Protein AF-A0A562I3S8-F1 (afdb_monomer_lite)

Organism: Micromonospora olivasterospora (NCBI:txid1880)

Secondary structure (DSSP, 8-state):
-GGGGT--TT-EEEEEEETTEEEEEE-TT-SEE--TTSPPP--HHHHHHTT--TT--EEEEEETTTTEEEEEEHHHHHHHHHHHHHHHHT---

Foldseek 3Di:
DCVLLVFAWPQAWAWDQDPLKIKIAGDPPHPDTQHNVSDDDDDPVSCVSSVHDVPADWDWDDDNVVSIIITHHVVVVVVVVVVVVCVVVVHDD

pLDDT: mean 91.51, std 6.35, range [60.91, 97.25]

Radius of gyration: 15.18 Å; chains: 1; bounding box: 32×26×45 Å

Sequence (93 aa):
MLRALGWTPGLTLHVDVVNGAILITPAADGAHAVGTREELPLPAAARHLCGIATGEPVLLAALPRQNRIVVHPLNTITAVLADLHARILGEPS

Structure (mmCIF, N/CA/C/O backbone):
data_AF-A0A562I3S8-F1
#
_entry.id   AF-A0A562I3S8-F1
#
loop_
_atom_site.group_PDB
_atom_site.id
_atom_site.type_symbol
_atom_site.label_atom_id
_atom_site.label_alt_id
_atom_site.label_comp_id
_atom_site.label_asym_id
_atom_site.label_entity_id
_atom_site.label_seq_id
_atom_site.pdbx_PDB_ins_code
_atom_site.Cartn_x
_atom_site.Cartn_y
_atom_site.Cartn_z
_atom_site.occupancy
_atom_site.B_iso_or_equiv
_atom_site.auth_seq_id
_atom_site.auth_comp_id
_atom_site.auth_asym_id
_atom_si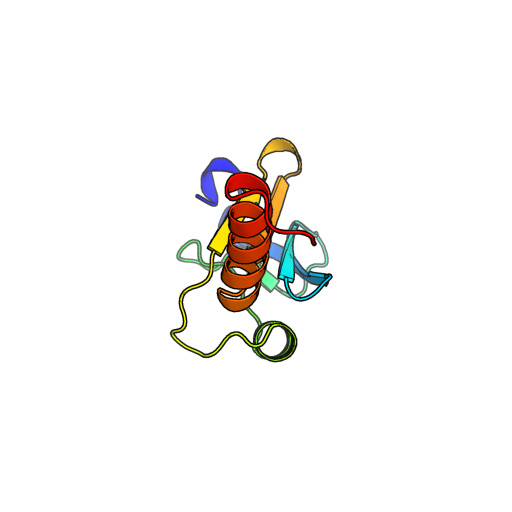te.auth_atom_id
_atom_site.pdbx_PDB_model_num
ATOM 1 N N . MET A 1 1 ? 1.744 13.308 4.529 1.00 69.31 1 MET A N 1
ATOM 2 C CA . MET A 1 1 ? 1.270 12.579 3.329 1.00 69.31 1 MET A CA 1
ATOM 3 C C . MET A 1 1 ? -0.075 11.905 3.564 1.00 69.31 1 MET A C 1
ATOM 5 O O . MET A 1 1 ? -0.993 12.200 2.816 1.00 69.31 1 MET A O 1
ATOM 9 N N . LEU A 1 2 ? -0.236 11.088 4.614 1.00 84.06 2 LEU A N 1
ATOM 10 C CA . LEU A 1 2 ? -1.530 10.465 4.950 1.00 84.06 2 LEU A CA 1
ATOM 11 C C . LEU A 1 2 ? -2.666 11.481 5.129 1.00 84.06 2 LEU A C 1
ATOM 13 O O . LEU A 1 2 ? -3.764 11.276 4.627 1.00 84.06 2 LEU A O 1
ATOM 17 N N . ARG A 1 3 ? -2.365 12.650 5.703 1.00 81.06 3 ARG A N 1
ATOM 18 C CA . ARG A 1 3 ? -3.312 13.775 5.789 1.00 81.06 3 ARG A CA 1
ATOM 19 C C . ARG A 1 3 ? -3.857 14.254 4.441 1.00 81.06 3 ARG A C 1
ATOM 21 O O . ARG A 1 3 ? -5.010 14.653 4.378 1.00 81.06 3 ARG A O 1
ATOM 28 N N . ALA A 1 4 ? -3.069 14.189 3.365 1.00 82.75 4 ALA A N 1
ATOM 29 C CA . ALA A 1 4 ? -3.536 14.563 2.025 1.00 82.75 4 ALA A CA 1
ATOM 30 C C . ALA A 1 4 ? -4.547 13.550 1.454 1.00 82.75 4 ALA A C 1
ATOM 32 O O . ALA A 1 4 ? -5.309 13.885 0.554 1.00 82.75 4 ALA A O 1
ATOM 33 N N . LEU A 1 5 ? -4.564 12.329 1.997 1.00 87.44 5 LEU A N 1
ATOM 34 C CA . LEU A 1 5 ? -5.580 11.305 1.749 1.00 87.44 5 LEU A CA 1
ATOM 35 C C . LEU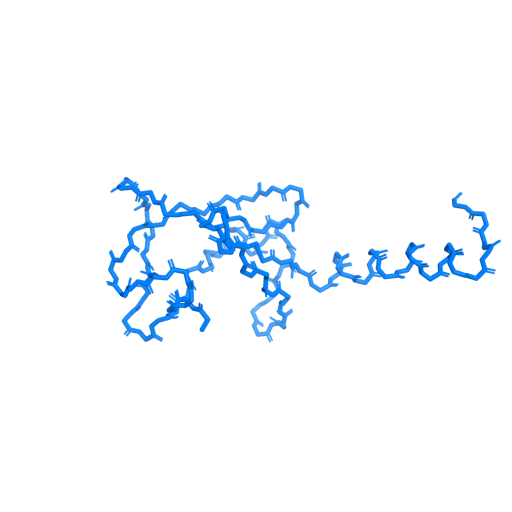 A 1 5 ? -6.735 11.370 2.765 1.00 87.44 5 LEU A C 1
ATOM 37 O O . LEU A 1 5 ? -7.670 10.582 2.677 1.00 87.44 5 LEU A O 1
ATOM 41 N N . GLY A 1 6 ? -6.667 12.261 3.760 1.00 90.31 6 GLY A N 1
ATOM 42 C CA . GLY A 1 6 ? -7.594 12.274 4.894 1.00 90.31 6 GLY A CA 1
ATOM 43 C C . GLY A 1 6 ? -7.452 11.065 5.827 1.00 90.31 6 GLY A C 1
ATOM 44 O O . GLY A 1 6 ? -8.349 10.809 6.622 1.00 90.31 6 GLY A O 1
ATOM 45 N N . TRP A 1 7 ? -6.357 10.302 5.738 1.00 94.12 7 TRP A N 1
ATOM 46 C CA . TRP A 1 7 ? -6.140 9.127 6.584 1.00 94.12 7 TRP A CA 1
ATOM 47 C C . TRP A 1 7 ? -5.652 9.555 7.965 1.00 94.12 7 TRP A C 1
ATOM 49 O O . TRP A 1 7 ? -4.599 10.183 8.095 1.00 94.12 7 TRP A O 1
ATOM 59 N N . THR A 1 8 ? -6.420 9.197 8.989 1.00 93.56 8 THR A N 1
ATOM 60 C CA . THR A 1 8 ? -6.149 9.507 10.397 1.00 93.56 8 THR A CA 1
ATOM 61 C C . THR A 1 8 ? -5.767 8.248 11.172 1.00 93.56 8 THR A C 1
ATOM 63 O O . THR A 1 8 ? -6.152 7.151 10.759 1.00 93.56 8 THR A O 1
ATOM 66 N N . PRO A 1 9 ? -5.065 8.373 12.315 1.00 95.00 9 PRO A N 1
ATOM 67 C CA . PRO A 1 9 ? -4.828 7.246 13.212 1.00 95.00 9 PRO A CA 1
ATOM 68 C C . PRO A 1 9 ? -6.106 6.460 13.520 1.00 95.00 9 PRO A C 1
ATOM 70 O O . PRO A 1 9 ? -7.170 7.048 13.714 1.00 95.00 9 PRO A O 1
ATOM 73 N N . GLY A 1 10 ? -5.996 5.133 13.550 1.00 94.25 10 GLY A N 1
ATOM 74 C CA . GLY A 1 10 ? -7.127 4.231 13.778 1.00 94.25 10 GLY A CA 1
ATOM 75 C C . GLY A 1 10 ? -7.977 3.927 12.542 1.00 94.25 10 GLY A C 1
ATOM 76 O O . GLY A 1 10 ? -8.799 3.018 12.606 1.00 94.25 10 GLY A O 1
ATOM 77 N N . LEU A 1 11 ? -7.771 4.614 11.408 1.00 95.31 11 LEU A N 1
ATOM 78 C CA . LEU A 1 11 ? -8.393 4.217 10.144 1.00 95.31 11 LEU A CA 1
ATOM 79 C C . LEU A 1 11 ? -7.929 2.807 9.774 1.00 95.31 11 LEU A C 1
ATOM 81 O O . LEU A 1 11 ? -6.725 2.573 9.651 1.00 95.31 11 LEU A O 1
ATOM 85 N N . THR A 1 12 ? -8.875 1.897 9.575 1.00 96.88 12 THR A N 1
ATOM 86 C CA . THR A 1 12 ? -8.615 0.502 9.222 1.00 96.88 12 THR A CA 1
ATOM 87 C C . THR A 1 12 ? -8.243 0.355 7.746 1.00 96.88 12 THR A C 1
ATOM 89 O O . THR A 1 12 ? -8.785 1.028 6.863 1.00 96.88 12 THR A O 1
ATOM 92 N N . LEU A 1 13 ? -7.273 -0.515 7.481 1.00 97.06 13 LEU A N 1
ATOM 93 C CA . LEU A 1 13 ? -6.586 -0.664 6.207 1.00 97.06 13 LEU A CA 1
ATOM 94 C C . LEU A 1 13 ? -6.531 -2.132 5.786 1.00 97.06 13 LEU A C 1
ATOM 96 O O . LEU A 1 13 ? -6.219 -3.018 6.587 1.00 97.06 13 LEU A O 1
ATOM 100 N N . HIS A 1 14 ? -6.755 -2.363 4.499 1.00 96.94 14 HIS A N 1
ATOM 101 C CA . HIS A 1 14 ? -6.390 -3.590 3.811 1.00 96.94 14 HIS A CA 1
ATOM 102 C C . HIS A 1 14 ? -5.003 -3.429 3.181 1.00 96.94 14 HIS A C 1
ATOM 104 O O . HIS A 1 14 ? -4.673 -2.352 2.669 1.00 96.94 14 HIS A O 1
ATOM 110 N N . VAL A 1 15 ? -4.200 -4.491 3.229 1.00 97.12 15 VAL A N 1
ATOM 111 C CA . VAL A 1 15 ? -2.850 -4.526 2.665 1.00 97.12 15 VAL A CA 1
ATOM 112 C C . VAL A 1 15 ? -2.737 -5.736 1.749 1.00 97.12 15 VAL A C 1
ATOM 114 O O . VAL A 1 15 ? -2.742 -6.867 2.224 1.00 97.12 15 VAL A O 1
ATOM 117 N N . ASP A 1 16 ? -2.587 -5.471 0.456 1.00 96.69 16 ASP A N 1
ATOM 118 C CA . ASP A 1 16 ? -2.435 -6.478 -0.591 1.00 96.69 16 ASP A CA 1
ATOM 119 C C . ASP A 1 16 ? -1.048 -6.420 -1.221 1.00 96.69 16 ASP A C 1
ATOM 121 O O . ASP A 1 16 ? -0.412 -5.366 -1.271 1.00 96.69 16 ASP A O 1
ATOM 125 N N . VAL A 1 17 ? -0.605 -7.549 -1.776 1.00 96.56 17 VAL A N 1
ATOM 126 C CA . VAL A 1 17 ? 0.547 -7.599 -2.681 1.00 96.56 17 VAL A CA 1
ATOM 127 C C . VAL A 1 17 ? 0.039 -7.773 -4.105 1.00 96.56 17 VAL A C 1
ATOM 129 O O . VAL A 1 17 ? -0.595 -8.774 -4.429 1.00 96.56 17 VAL A O 1
ATOM 132 N N . VAL A 1 18 ? 0.333 -6.802 -4.966 1.00 94.69 18 VAL A N 1
ATOM 133 C CA . VAL A 1 18 ? -0.095 -6.780 -6.367 1.00 94.69 18 VAL A CA 1
ATOM 134 C C . VAL A 1 18 ? 1.122 -6.506 -7.238 1.00 94.69 18 VAL A C 1
ATOM 136 O O . VAL A 1 18 ? 1.751 -5.459 -7.112 1.00 94.69 18 VAL A O 1
ATOM 139 N N . ASN A 1 19 ? 1.456 -7.444 -8.129 1.00 90.31 19 ASN A N 1
ATOM 140 C CA . ASN A 1 19 ? 2.574 -7.323 -9.076 1.00 90.31 19 ASN A CA 1
ATOM 141 C C . ASN A 1 19 ? 3.909 -6.917 -8.412 1.00 90.31 19 ASN A C 1
ATOM 143 O O . ASN A 1 19 ? 4.629 -6.067 -8.928 1.00 90.31 19 ASN A O 1
ATOM 147 N N . GLY A 1 20 ? 4.217 -7.484 -7.239 1.00 90.88 20 GLY A N 1
ATOM 148 C CA . GLY A 1 20 ? 5.450 -7.180 -6.496 1.00 90.88 20 GLY A CA 1
ATOM 149 C C . GLY A 1 20 ? 5.465 -5.820 -5.785 1.00 90.88 20 GLY A C 1
ATOM 150 O O . GLY A 1 20 ? 6.490 -5.436 -5.229 1.00 90.88 20 GLY A O 1
ATOM 151 N N . ALA A 1 21 ? 4.346 -5.094 -5.769 1.00 95.44 21 ALA A N 1
ATOM 152 C CA . ALA A 1 21 ? 4.147 -3.882 -4.981 1.00 95.44 21 ALA A CA 1
ATOM 153 C C . ALA A 1 21 ? 3.135 -4.130 -3.855 1.00 95.44 21 ALA A C 1
ATOM 155 O O . ALA A 1 21 ? 2.312 -5.041 -3.933 1.00 95.44 21 ALA A O 1
ATOM 156 N N . ILE A 1 22 ? 3.174 -3.301 -2.812 1.00 97.12 22 ILE A N 1
ATOM 157 C CA . ILE A 1 22 ? 2.187 -3.344 -1.729 1.00 97.12 22 ILE A CA 1
ATOM 158 C C . ILE A 1 22 ? 1.119 -2.285 -2.001 1.00 97.12 22 ILE A C 1
ATOM 160 O O . ILE A 1 22 ? 1.425 -1.096 -2.085 1.00 97.12 22 ILE A O 1
ATOM 164 N N . LEU A 1 23 ? -0.134 -2.709 -2.120 1.00 97.00 23 LEU A N 1
ATOM 165 C CA . LEU A 1 23 ? -1.296 -1.840 -2.246 1.00 97.00 23 LEU A CA 1
ATOM 166 C C . LEU A 1 23 ? -1.968 -1.698 -0.879 1.00 97.00 23 LEU A C 1
ATOM 168 O O . LEU A 1 23 ? -2.341 -2.685 -0.253 1.00 97.00 23 LEU A O 1
ATOM 172 N N . ILE A 1 24 ? -2.149 -0.460 -0.429 1.00 97.25 24 ILE A N 1
ATOM 173 C CA . ILE A 1 24 ? -2.804 -0.139 0.839 1.00 97.25 24 ILE A CA 1
ATOM 174 C C . ILE A 1 24 ? -4.078 0.647 0.552 1.00 97.25 24 ILE A C 1
ATOM 176 O O . ILE A 1 24 ? -4.072 1.648 -0.177 1.00 97.25 24 ILE A O 1
ATOM 180 N N . THR A 1 25 ? -5.184 0.189 1.134 1.00 96.81 25 THR A N 1
ATOM 181 C CA . THR A 1 25 ? -6.521 0.743 0.897 1.00 96.81 25 THR A CA 1
ATOM 182 C C . THR A 1 25 ? -7.298 0.872 2.211 1.00 96.81 25 THR A C 1
ATOM 184 O O . THR A 1 25 ? -7.132 0.016 3.075 1.00 96.81 25 THR A O 1
ATOM 187 N N . PRO A 1 26 ? -8.146 1.897 2.412 1.00 96.00 26 PRO A N 1
ATOM 188 C CA . PRO A 1 26 ? -9.064 1.928 3.544 1.00 96.00 26 PRO A CA 1
ATOM 189 C C . PRO A 1 26 ? -10.123 0.839 3.406 1.00 96.00 26 PRO A C 1
ATOM 191 O O . PRO A 1 26 ? -10.729 0.702 2.341 1.00 96.00 26 PRO A O 1
ATOM 194 N N . ALA A 1 27 ? -10.362 0.107 4.488 1.00 95.31 27 ALA A N 1
ATOM 195 C CA . ALA A 1 27 ? -11.332 -0.978 4.540 1.00 95.31 27 ALA A CA 1
ATOM 196 C C . ALA A 1 27 ? -11.902 -1.082 5.954 1.00 95.31 27 ALA A C 1
ATOM 198 O O . ALA A 1 27 ? -11.134 -1.147 6.910 1.00 95.31 27 ALA A O 1
ATOM 199 N N . ALA A 1 28 ? -13.228 -1.086 6.104 1.00 91.25 28 ALA A N 1
ATOM 200 C CA . ALA A 1 28 ? -13.881 -1.120 7.419 1.00 91.25 28 ALA A CA 1
ATOM 201 C C . ALA A 1 28 ? -13.577 -2.410 8.209 1.00 91.25 28 ALA A C 1
ATOM 203 O O . ALA A 1 28 ? -13.589 -2.405 9.434 1.00 91.25 28 ALA A O 1
ATOM 204 N N . ASP A 1 29 ? -13.270 -3.490 7.498 1.00 92.81 29 ASP A N 1
ATOM 205 C CA . ASP A 1 29 ? -12.884 -4.814 7.990 1.00 92.81 29 ASP A CA 1
ATOM 206 C C . ASP A 1 29 ? -11.372 -5.086 7.855 1.00 92.81 29 ASP A C 1
ATOM 208 O O . ASP A 1 29 ? -10.915 -6.221 7.993 1.00 92.81 29 ASP A O 1
ATOM 212 N N . GLY A 1 30 ? -10.577 -4.046 7.578 1.00 91.75 30 GLY A N 1
ATOM 213 C CA . GLY A 1 30 ? -9.132 -4.151 7.422 1.00 91.75 30 GLY A CA 1
ATOM 214 C C . GLY A 1 30 ? -8.442 -4.674 8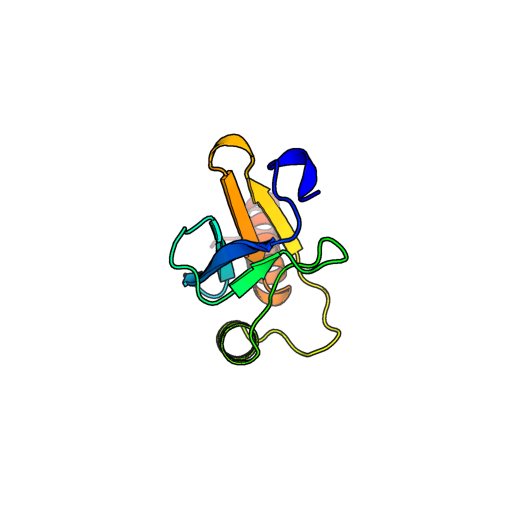.684 1.00 91.75 30 GLY A C 1
ATOM 215 O O . GLY A 1 30 ? -8.675 -4.181 9.786 1.00 91.75 30 GLY A O 1
ATOM 216 N N . ALA A 1 31 ? -7.540 -5.643 8.518 1.00 93.62 31 ALA A N 1
ATOM 217 C CA . ALA A 1 31 ? -6.781 -6.249 9.618 1.00 93.62 31 ALA A CA 1
ATOM 218 C C . ALA A 1 31 ? -5.681 -5.335 10.191 1.00 93.62 31 ALA A C 1
ATOM 220 O O . ALA A 1 31 ? -5.051 -5.657 11.201 1.00 93.62 31 ALA A O 1
ATOM 221 N N . HIS A 1 32 ? -5.415 -4.208 9.534 1.00 95.62 32 HIS A N 1
ATOM 222 C CA . HIS A 1 32 ? -4.411 -3.241 9.947 1.00 95.62 32 HIS A CA 1
ATOM 223 C C . HIS A 1 32 ? -5.035 -1.865 10.145 1.00 95.62 32 HIS A C 1
ATOM 225 O O . HIS A 1 32 ? -6.160 -1.621 9.726 1.00 95.62 32 HIS A O 1
ATOM 231 N N . ALA A 1 33 ? -4.299 -0.946 10.763 1.00 96.00 33 ALA A N 1
ATOM 232 C CA . ALA A 1 33 ? -4.743 0.429 10.923 1.00 96.00 33 ALA A CA 1
ATOM 233 C C . ALA A 1 33 ? -3.584 1.406 10.741 1.00 96.00 33 ALA A C 1
ATOM 235 O O . ALA A 1 33 ? -2.418 1.041 10.910 1.00 96.00 33 ALA A O 1
ATOM 236 N N . VAL A 1 34 ? -3.915 2.656 10.418 1.00 95.50 34 VAL A N 1
ATOM 237 C CA . VAL A 1 34 ? -2.966 3.770 10.513 1.00 95.50 34 VAL A CA 1
ATOM 238 C C . VAL A 1 34 ? -2.525 3.892 11.969 1.00 95.50 34 VAL A C 1
ATOM 240 O O . VAL A 1 34 ? -3.362 4.045 12.866 1.00 95.50 34 VAL A O 1
ATOM 243 N N . GLY A 1 35 ? -1.218 3.816 12.206 1.00 93.06 35 GLY A N 1
ATOM 244 C CA . GLY A 1 35 ? -0.671 3.882 13.554 1.00 93.06 35 GLY A CA 1
ATOM 245 C C . GLY A 1 35 ? -0.791 5.274 14.176 1.00 93.06 35 GLY A C 1
ATOM 246 O O . GLY A 1 35 ? -1.105 6.267 13.512 1.00 93.06 35 GLY A O 1
ATOM 247 N N . THR A 1 36 ? -0.549 5.361 15.482 1.00 91.50 36 THR A N 1
ATOM 248 C CA . THR A 1 36 ? -0.762 6.593 16.261 1.00 91.50 36 THR A CA 1
ATOM 249 C C . THR A 1 36 ? 0.167 7.727 15.846 1.00 91.50 36 THR A C 1
ATOM 251 O O . THR A 1 36 ? -0.171 8.892 16.044 1.00 91.50 36 THR A O 1
ATOM 254 N N . ARG A 1 37 ? 1.304 7.406 15.220 1.00 89.12 37 ARG A N 1
ATOM 255 C CA . ARG A 1 37 ? 2.250 8.390 14.674 1.00 89.12 37 ARG A CA 1
ATOM 256 C C . ARG A 1 37 ? 2.038 8.662 13.184 1.00 89.12 37 ARG A C 1
ATOM 258 O O . ARG A 1 37 ? 2.957 9.124 12.516 1.00 89.12 37 ARG A O 1
ATOM 265 N N . GLU A 1 38 ? 0.845 8.367 12.664 1.00 86.94 38 GLU A N 1
ATOM 266 C CA . GLU A 1 38 ? 0.537 8.425 11.229 1.00 86.94 38 GLU A CA 1
ATOM 267 C C . GLU A 1 38 ? 1.454 7.497 10.403 1.00 86.94 38 GLU A C 1
ATOM 269 O O . GLU A 1 38 ? 1.817 7.804 9.266 1.00 86.94 38 GLU A O 1
ATOM 274 N N . GLU A 1 39 ? 1.838 6.351 10.979 1.00 90.56 39 GLU A N 1
ATOM 275 C CA . GLU A 1 39 ? 2.618 5.328 10.282 1.00 90.56 39 GLU A CA 1
ATOM 276 C C . GLU A 1 39 ? 1.721 4.359 9.504 1.00 90.56 39 GLU A C 1
ATOM 278 O O . GLU A 1 39 ? 0.607 4.030 9.922 1.00 90.56 39 GLU A O 1
ATOM 283 N N . LEU A 1 40 ? 2.215 3.897 8.354 1.00 92.19 40 LEU A N 1
ATOM 284 C CA . LEU A 1 40 ? 1.545 2.864 7.576 1.00 92.19 40 LEU A CA 1
ATOM 285 C C . LEU A 1 40 ? 2.025 1.478 7.997 1.00 92.19 40 LEU A C 1
ATOM 287 O O . LEU A 1 40 ? 3.234 1.261 8.126 1.00 92.19 40 LEU A O 1
ATOM 291 N N . PRO A 1 41 ? 1.106 0.516 8.136 1.00 91.31 41 PRO A N 1
ATOM 292 C CA . PRO A 1 41 ? 1.475 -0.863 8.369 1.00 91.31 41 PRO A CA 1
ATOM 293 C C . PRO A 1 41 ? 2.138 -1.436 7.112 1.00 91.31 41 PRO A C 1
ATOM 295 O O . PRO A 1 41 ? 1.565 -1.413 6.024 1.00 91.31 41 PRO A O 1
ATOM 298 N N . LEU A 1 42 ? 3.333 -2.001 7.279 1.00 93.25 42 LEU A N 1
ATOM 299 C CA . LEU A 1 42 ? 3.987 -2.850 6.282 1.00 93.25 42 LEU A CA 1
ATOM 300 C C . LEU A 1 42 ? 4.245 -4.225 6.906 1.00 93.25 42 LEU A C 1
ATOM 302 O O . LEU A 1 42 ? 5.307 -4.446 7.499 1.00 93.25 42 LEU A O 1
ATOM 306 N N . PRO A 1 43 ? 3.268 -5.148 6.823 1.00 93.69 43 PRO A N 1
ATOM 307 C CA . PRO A 1 43 ? 3.380 -6.476 7.410 1.00 93.69 43 PRO A CA 1
ATOM 308 C C . PRO A 1 43 ? 4.617 -7.218 6.905 1.00 93.69 43 PRO A C 1
ATOM 310 O O . PRO A 1 43 ? 4.991 -7.117 5.735 1.00 93.69 43 PRO A O 1
ATOM 313 N N . ALA A 1 44 ? 5.244 -8.008 7.779 1.00 94.50 44 ALA A N 1
ATOM 314 C CA . ALA A 1 44 ? 6.455 -8.755 7.438 1.00 94.50 44 ALA A CA 1
ATOM 315 C C . ALA A 1 44 ? 6.261 -9.675 6.220 1.00 94.50 44 ALA A C 1
ATOM 317 O O . ALA A 1 44 ? 7.135 -9.720 5.360 1.00 94.50 44 ALA A O 1
ATOM 318 N N . ALA A 1 45 ? 5.101 -10.333 6.113 1.00 94.38 45 ALA A N 1
ATOM 319 C CA . ALA A 1 45 ? 4.764 -11.181 4.972 1.00 94.38 45 ALA A CA 1
ATOM 320 C C . ALA A 1 45 ? 4.705 -10.389 3.654 1.00 94.38 45 ALA A C 1
ATOM 322 O O . ALA A 1 45 ? 5.339 -10.784 2.681 1.00 94.38 45 ALA A O 1
A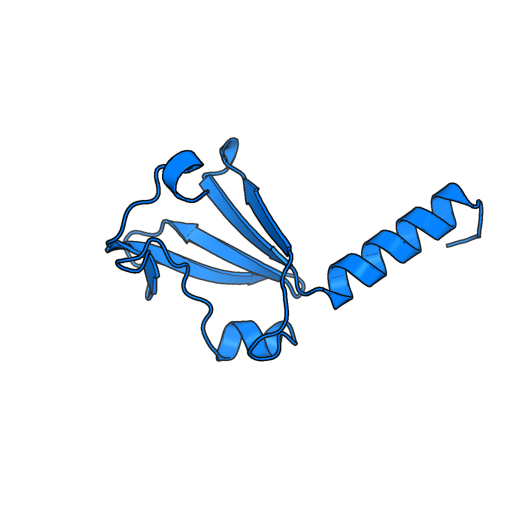TOM 323 N N . ALA A 1 46 ? 4.023 -9.237 3.637 1.00 95.44 46 ALA A N 1
ATOM 324 C CA . ALA A 1 46 ? 3.939 -8.385 2.450 1.00 95.44 46 ALA A CA 1
ATOM 325 C C . ALA A 1 46 ? 5.321 -7.858 2.031 1.00 95.44 46 ALA A C 1
ATOM 327 O O . ALA A 1 46 ? 5.669 -7.898 0.854 1.00 95.44 46 ALA A O 1
ATOM 328 N N . ARG A 1 47 ? 6.152 -7.441 2.998 1.00 95.38 47 ARG A N 1
ATOM 329 C CA . ARG A 1 47 ? 7.542 -7.036 2.727 1.00 95.38 47 ARG A CA 1
ATOM 330 C C . ARG A 1 47 ? 8.353 -8.168 2.107 1.00 95.38 47 ARG A C 1
ATOM 332 O O . ARG A 1 47 ? 9.023 -7.943 1.107 1.00 95.38 47 ARG A O 1
ATOM 339 N N . HIS A 1 48 ? 8.265 -9.373 2.670 1.00 94.38 48 HIS A N 1
ATOM 340 C CA . HIS A 1 48 ? 8.987 -10.536 2.164 1.00 94.38 48 HIS A CA 1
ATOM 341 C C . HIS A 1 48 ? 8.579 -10.889 0.727 1.00 94.38 48 HIS A C 1
ATOM 343 O O . HIS A 1 48 ? 9.450 -11.083 -0.115 1.00 94.38 48 HIS A O 1
ATOM 349 N N . LEU A 1 49 ? 7.275 -10.889 0.427 1.00 94.75 49 LEU A N 1
ATOM 350 C CA . LEU A 1 49 ? 6.755 -11.163 -0.917 1.00 94.75 49 LEU A CA 1
ATOM 351 C C . LEU A 1 49 ? 7.191 -10.121 -1.958 1.00 94.75 49 LEU A C 1
ATOM 353 O O . LEU A 1 49 ? 7.354 -10.462 -3.126 1.00 94.75 49 LEU A O 1
ATOM 357 N N . CYS A 1 50 ? 7.414 -8.875 -1.541 1.00 94.25 50 CYS A N 1
ATOM 358 C CA . CYS A 1 50 ? 7.928 -7.811 -2.405 1.00 94.25 50 CYS A CA 1
ATOM 359 C C . CYS A 1 50 ? 9.462 -7.683 -2.379 1.00 94.25 50 CYS A C 1
ATOM 361 O O . CYS A 1 50 ? 10.005 -6.778 -3.008 1.00 94.25 50 CYS A O 1
ATOM 363 N N . GLY A 1 51 ? 10.173 -8.541 -1.637 1.00 93.00 51 GLY A N 1
ATOM 364 C CA . GLY A 1 51 ? 11.630 -8.469 -1.498 1.00 93.00 51 GLY A CA 1
ATOM 365 C C . GLY A 1 51 ? 12.144 -7.225 -0.763 1.00 93.00 51 GLY A C 1
ATOM 366 O O . GLY A 1 51 ? 13.287 -6.844 -0.973 1.00 93.00 51 GLY A O 1
ATOM 367 N N . ILE A 1 52 ? 11.322 -6.591 0.080 1.00 94.31 52 ILE A N 1
ATOM 368 C CA . ILE A 1 52 ? 11.684 -5.389 0.848 1.00 94.31 52 ILE A CA 1
ATOM 369 C C . ILE A 1 52 ? 12.386 -5.810 2.141 1.00 94.31 52 ILE A C 1
ATOM 371 O O . ILE A 1 52 ? 11.760 -6.395 3.036 1.00 94.31 52 ILE A O 1
ATOM 375 N N . ALA A 1 53 ? 13.668 -5.479 2.281 1.00 91.19 53 ALA A N 1
ATOM 376 C CA . ALA A 1 53 ? 14.407 -5.723 3.513 1.00 91.19 53 ALA A CA 1
ATOM 377 C C . ALA A 1 53 ? 14.064 -4.695 4.609 1.00 91.19 53 ALA A C 1
ATOM 379 O O . ALA A 1 53 ? 13.590 -3.584 4.367 1.00 91.19 53 ALA A O 1
ATOM 380 N N . THR A 1 54 ? 14.302 -5.059 5.874 1.00 88.69 54 THR A N 1
ATOM 381 C CA . THR A 1 54 ? 14.117 -4.110 6.984 1.00 88.69 54 THR A CA 1
ATOM 382 C C . THR A 1 54 ? 15.154 -2.993 6.891 1.00 88.69 54 THR A C 1
ATOM 384 O O . THR A 1 54 ? 16.343 -3.267 6.777 1.00 88.69 54 THR A O 1
ATOM 387 N N . GLY A 1 55 ? 14.699 -1.740 6.973 1.00 88.25 55 GLY A N 1
ATOM 388 C CA . GLY A 1 55 ? 15.556 -0.558 6.841 1.00 88.25 55 GLY A CA 1
ATOM 389 C C . GLY A 1 55 ? 15.838 -0.149 5.394 1.00 88.25 55 GLY A C 1
ATOM 390 O O . GLY A 1 55 ? 16.453 0.891 5.178 1.00 88.25 55 GLY A O 1
ATOM 391 N N . GLU A 1 56 ? 15.368 -0.921 4.411 1.00 89.94 56 GLU A N 1
ATOM 392 C CA . GLU A 1 56 ? 15.495 -0.568 3.003 1.00 89.94 56 GLU A CA 1
ATOM 393 C C . GLU A 1 56 ? 14.509 0.553 2.634 1.00 89.94 56 GLU A C 1
ATOM 395 O O . GLU A 1 56 ? 13.337 0.502 3.032 1.00 89.94 56 GLU A O 1
ATOM 400 N N . PRO A 1 57 ? 14.953 1.580 1.888 1.00 91.06 57 PRO A N 1
ATOM 401 C CA . PRO A 1 57 ? 14.052 2.602 1.389 1.00 91.06 57 PRO A CA 1
ATOM 402 C C . PRO A 1 57 ? 13.077 2.017 0.363 1.00 91.06 57 PRO A C 1
ATOM 404 O O . PRO A 1 57 ? 13.417 1.159 -0.448 1.00 91.06 57 PRO A O 1
ATOM 407 N N . VAL A 1 58 ? 11.860 2.549 0.363 1.00 94.06 58 VAL A N 1
ATOM 408 C CA . VAL A 1 58 ? 10.808 2.203 -0.596 1.00 94.06 58 VAL A CA 1
ATOM 409 C C . VAL A 1 58 ? 10.280 3.472 -1.245 1.00 94.06 58 VAL A C 1
ATOM 411 O O . VAL A 1 58 ? 10.257 4.534 -0.615 1.00 94.06 58 VAL A O 1
ATOM 414 N N . LEU A 1 59 ? 9.819 3.371 -2.492 1.00 94.25 59 LEU A N 1
ATOM 415 C CA . LEU A 1 59 ? 9.057 4.456 -3.095 1.00 94.25 59 LEU A CA 1
ATOM 416 C C . LEU A 1 59 ? 7.603 4.327 -2.652 1.00 94.25 59 LEU A C 1
ATOM 418 O O . LEU A 1 59 ? 6.951 3.318 -2.910 1.00 94.25 59 LEU A O 1
ATOM 422 N N . LEU A 1 60 ? 7.083 5.373 -2.024 1.00 94.00 60 LEU A N 1
ATOM 423 C CA . LEU A 1 60 ? 5.687 5.440 -1.631 1.00 94.00 60 LEU A CA 1
ATOM 424 C C . LEU A 1 60 ? 4.955 6.451 -2.514 1.00 94.00 60 LEU A C 1
ATOM 426 O O . LEU A 1 60 ? 5.256 7.644 -2.496 1.00 94.00 60 LEU A O 1
ATOM 430 N N . ALA A 1 61 ? 3.964 5.964 -3.255 1.00 93.62 61 ALA A N 1
ATOM 431 C CA . ALA A 1 61 ? 3.081 6.769 -4.081 1.00 93.62 61 ALA A CA 1
ATOM 432 C C . ALA A 1 61 ? 1.696 6.877 -3.431 1.00 93.62 61 ALA A C 1
ATOM 434 O O . ALA A 1 61 ? 0.959 5.896 -3.315 1.00 93.62 61 ALA A O 1
ATOM 435 N N . ALA A 1 62 ? 1.328 8.086 -3.010 1.00 93.75 62 ALA A N 1
ATOM 436 C CA . ALA A 1 62 ? -0.043 8.393 -2.626 1.00 93.75 62 ALA A CA 1
ATOM 437 C C . ALA A 1 62 ? -0.868 8.718 -3.875 1.00 93.75 62 ALA A C 1
ATOM 439 O O . ALA A 1 62 ? -0.441 9.499 -4.725 1.00 93.75 62 ALA A O 1
ATOM 440 N N . LEU A 1 63 ? -2.074 8.159 -3.953 1.00 93.62 63 LEU A N 1
ATOM 441 C CA . LEU A 1 63 ? -3.015 8.343 -5.053 1.00 93.62 63 LEU A CA 1
ATOM 442 C C . LEU A 1 63 ? -4.314 8.965 -4.506 1.00 93.62 63 LEU A C 1
ATOM 444 O O . LEU A 1 63 ? -5.281 8.240 -4.248 1.00 93.62 63 LEU A O 1
ATOM 448 N N . PRO A 1 64 ? -4.363 10.301 -4.285 1.00 91.25 64 PRO A N 1
ATOM 449 C CA . PRO A 1 64 ? -5.478 10.950 -3.592 1.00 91.25 64 PRO A CA 1
ATOM 450 C C . PRO A 1 64 ? -6.833 10.743 -4.258 1.00 91.25 64 PRO A C 1
ATOM 452 O O . PRO A 1 64 ? -7.821 10.491 -3.578 1.00 91.25 64 PRO A O 1
ATOM 455 N N . ARG A 1 65 ? -6.878 10.777 -5.595 1.00 91.19 65 ARG A N 1
ATOM 456 C CA . ARG A 1 65 ? -8.123 10.598 -6.359 1.00 91.19 65 ARG A CA 1
ATOM 457 C C . ARG A 1 65 ? -8.726 9.203 -6.189 1.00 91.19 65 ARG A C 1
ATOM 459 O O . ARG A 1 65 ? -9.935 9.053 -6.302 1.00 91.19 65 ARG A O 1
ATOM 466 N N . GLN A 1 66 ? -7.889 8.199 -5.949 1.00 93.56 66 GLN A N 1
ATOM 467 C CA . GLN A 1 66 ? -8.295 6.809 -5.757 1.00 93.56 66 GLN A CA 1
ATOM 468 C C . GLN A 1 66 ? -8.445 6.459 -4.272 1.00 93.56 66 GLN A C 1
ATOM 470 O O . GLN A 1 66 ? -9.001 5.413 -3.948 1.00 93.56 66 GLN A O 1
ATOM 475 N N . ASN A 1 67 ? -7.968 7.326 -3.375 1.00 94.19 67 ASN A N 1
ATOM 476 C CA . ASN A 1 67 ? -7.873 7.076 -1.943 1.00 94.19 67 ASN A CA 1
ATOM 477 C C . ASN A 1 67 ? -7.060 5.803 -1.631 1.00 94.19 67 ASN A C 1
ATOM 479 O O . ASN A 1 67 ? -7.534 4.887 -0.952 1.00 94.19 67 ASN A O 1
ATOM 483 N N . ARG A 1 68 ? -5.856 5.702 -2.211 1.00 95.50 68 ARG A N 1
ATOM 484 C CA . ARG A 1 68 ? -4.970 4.528 -2.125 1.00 95.50 68 ARG A CA 1
ATOM 485 C C . ARG A 1 68 ? -3.517 4.943 -1.938 1.00 95.50 68 ARG A C 1
ATOM 487 O O . ARG A 1 68 ? -3.126 6.052 -2.309 1.00 95.50 68 ARG A O 1
ATOM 494 N N . ILE A 1 69 ? -2.716 4.019 -1.423 1.00 96.38 69 ILE A N 1
ATOM 495 C CA . ILE A 1 69 ? -1.257 4.116 -1.410 1.00 96.38 69 ILE A CA 1
ATOM 496 C C . ILE A 1 69 ? -0.680 2.880 -2.082 1.00 96.38 69 ILE A C 1
ATOM 498 O O . ILE A 1 69 ? -1.132 1.770 -1.817 1.00 96.38 69 ILE A O 1
ATOM 502 N N . VAL A 1 70 ? 0.333 3.078 -2.920 1.00 96.38 70 VAL A N 1
ATOM 503 C CA . VAL A 1 70 ? 1.142 1.993 -3.474 1.00 96.38 70 VAL A CA 1
ATOM 504 C C . VAL A 1 70 ? 2.571 2.154 -2.973 1.00 96.38 70 VAL A C 1
ATOM 506 O O . VAL A 1 70 ? 3.138 3.246 -3.022 1.00 96.38 70 VAL A O 1
ATOM 509 N N . VAL A 1 71 ? 3.145 1.069 -2.468 1.00 96.12 71 VAL A N 1
ATOM 510 C CA . VAL A 1 71 ? 4.534 0.999 -2.022 1.00 96.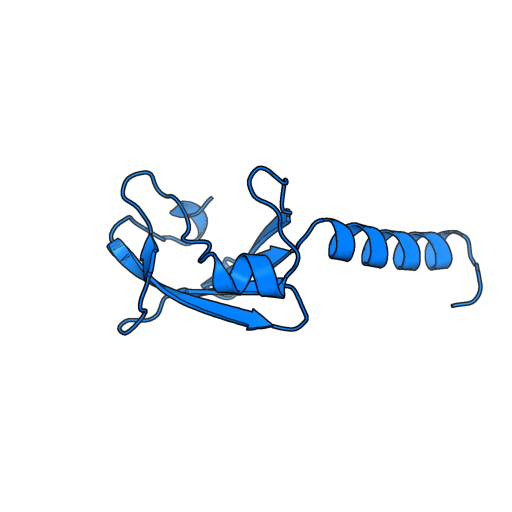12 71 VAL A CA 1
ATOM 511 C C . VAL A 1 71 ? 5.291 0.100 -2.981 1.00 96.12 71 VAL A C 1
ATOM 513 O O . VAL A 1 71 ? 5.002 -1.091 -3.093 1.00 96.12 71 VAL A O 1
ATOM 516 N N . HIS A 1 72 ? 6.260 0.682 -3.674 1.00 95.38 72 HIS A N 1
ATOM 517 C CA . HIS A 1 72 ? 7.105 -0.020 -4.624 1.00 95.38 72 HIS A CA 1
ATOM 518 C C . HIS A 1 72 ? 8.467 -0.325 -3.987 1.00 95.38 72 HIS A C 1
ATOM 520 O O . HIS A 1 72 ? 9.098 0.592 -3.440 1.00 95.38 72 HIS A O 1
ATOM 526 N N . PRO A 1 73 ? 8.949 -1.577 -4.069 1.00 94.12 73 PRO A N 1
ATOM 527 C CA . PRO A 1 73 ? 10.325 -1.890 -3.710 1.00 94.12 73 PRO A CA 1
ATOM 528 C C . PRO A 1 73 ? 11.288 -1.209 -4.691 1.00 94.12 73 PRO A C 1
ATOM 530 O O . PRO A 1 73 ? 10.957 -0.980 -5.860 1.00 94.12 73 PRO A O 1
ATOM 533 N N . LEU A 1 74 ? 12.489 -0.868 -4.221 1.00 90.88 74 LEU A N 1
ATOM 534 C CA . LEU A 1 74 ? 13.439 -0.090 -5.016 1.00 90.88 74 LEU A CA 1
ATOM 535 C C . LEU A 1 74 ? 13.866 -0.830 -6.292 1.00 90.88 74 LEU A C 1
ATOM 537 O O . LEU A 1 74 ? 13.983 -0.204 -7.342 1.00 90.88 74 LEU A O 1
ATOM 541 N N . ASN A 1 75 ? 13.998 -2.159 -6.234 1.00 87.12 75 ASN A N 1
ATOM 542 C CA . ASN A 1 75 ? 14.317 -2.995 -7.397 1.00 87.12 75 ASN A CA 1
ATOM 543 C C . ASN A 1 75 ? 13.314 -2.826 -8.560 1.00 87.12 75 ASN A C 1
ATOM 545 O O . ASN A 1 75 ? 13.716 -2.802 -9.721 1.00 87.12 75 ASN A O 1
ATOM 549 N N . THR A 1 76 ? 12.026 -2.644 -8.258 1.00 89.31 76 THR A N 1
ATOM 550 C CA . THR A 1 76 ? 10.974 -2.418 -9.256 1.00 89.31 76 THR A CA 1
ATOM 551 C C . THR A 1 76 ? 11.154 -1.054 -9.905 1.00 89.31 76 THR A C 1
ATOM 553 O O . THR A 1 76 ? 11.036 -0.926 -11.120 1.00 89.31 76 THR A O 1
ATOM 556 N N . ILE A 1 77 ? 11.507 -0.039 -9.114 1.00 89.69 77 ILE A N 1
ATOM 557 C CA . ILE A 1 77 ? 11.795 1.299 -9.637 1.00 89.69 77 ILE A CA 1
ATOM 558 C C . ILE A 1 77 ? 13.036 1.275 -10.528 1.00 89.69 77 ILE A C 1
ATOM 560 O O . ILE A 1 77 ? 13.009 1.852 -11.611 1.00 89.69 77 ILE A O 1
ATOM 564 N N . THR A 1 78 ? 14.089 0.559 -10.132 1.00 88.75 78 THR A N 1
ATOM 565 C CA . THR A 1 78 ? 15.290 0.384 -10.958 1.00 88.75 78 THR A CA 1
ATOM 566 C C . THR A 1 78 ? 14.965 -0.262 -12.303 1.00 88.75 78 THR A C 1
ATOM 568 O O . THR A 1 78 ? 15.426 0.232 -13.328 1.00 88.75 78 THR A O 1
ATOM 571 N N . ALA A 1 79 ? 14.142 -1.314 -12.324 1.00 87.94 79 ALA A N 1
ATOM 572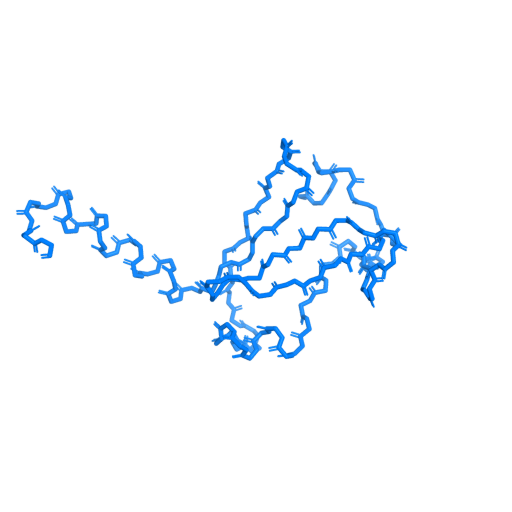 C CA . ALA A 1 79 ? 13.739 -1.977 -13.564 1.00 87.94 79 ALA A CA 1
ATOM 573 C C . ALA A 1 79 ? 12.920 -1.055 -14.485 1.00 87.94 79 ALA A C 1
ATOM 575 O O . ALA A 1 79 ? 13.203 -0.968 -15.678 1.00 87.94 79 ALA A O 1
ATOM 576 N N . VAL A 1 80 ? 11.950 -0.316 -13.933 1.00 88.69 80 VAL A N 1
ATOM 577 C CA . VAL A 1 80 ? 11.140 0.646 -14.704 1.00 88.69 80 VAL A CA 1
ATOM 578 C C . VAL A 1 80 ? 12.002 1.778 -15.265 1.00 88.69 80 VAL A C 1
ATOM 580 O O . VAL A 1 80 ? 11.827 2.176 -16.414 1.00 88.69 80 VAL A O 1
ATOM 583 N N . LEU A 1 81 ? 12.948 2.295 -14.475 1.00 91.38 81 LEU A N 1
ATOM 584 C CA . LEU A 1 81 ? 13.866 3.335 -14.937 1.00 91.38 81 LEU A CA 1
ATOM 585 C C . LEU A 1 81 ? 14.821 2.816 -16.012 1.00 91.38 81 LEU A C 1
ATOM 587 O O . LEU A 1 81 ? 15.107 3.551 -16.949 1.00 91.38 81 LEU A O 1
ATOM 591 N N . ALA A 1 82 ? 15.285 1.568 -15.916 1.00 91.38 82 ALA A N 1
ATOM 592 C CA . ALA A 1 82 ? 16.117 0.958 -16.949 1.00 91.38 82 ALA A CA 1
ATOM 593 C C . ALA A 1 82 ? 15.371 0.848 -18.289 1.00 91.38 82 ALA A C 1
ATOM 595 O O . ALA A 1 82 ? 15.909 1.274 -19.308 1.00 91.38 82 ALA A O 1
ATOM 596 N N . ASP A 1 83 ? 14.118 0.377 -18.281 1.00 89.88 83 ASP A N 1
ATOM 597 C CA . ASP A 1 83 ? 13.271 0.335 -19.485 1.00 89.88 83 ASP A CA 1
ATOM 598 C C . ASP A 1 83 ? 13.035 1.742 -20.059 1.00 89.88 83 ASP A C 1
ATOM 600 O O . ASP A 1 83 ? 13.167 1.973 -21.261 1.00 89.88 83 ASP A O 1
ATOM 604 N N . LEU A 1 84 ? 12.751 2.721 -19.193 1.00 90.88 84 LEU A N 1
ATOM 605 C CA . LEU A 1 84 ? 12.596 4.112 -19.613 1.00 90.88 84 LEU A CA 1
ATOM 606 C C . LEU A 1 84 ? 13.883 4.661 -20.244 1.00 90.88 84 LEU A C 1
ATOM 608 O O . LEU A 1 84 ? 13.818 5.326 -21.277 1.00 90.88 84 LEU A O 1
ATOM 612 N N . HIS A 1 85 ? 15.045 4.386 -19.650 1.00 92.75 85 HIS A N 1
ATOM 613 C CA . HIS A 1 85 ? 16.331 4.810 -20.194 1.00 92.75 85 HIS A CA 1
ATOM 614 C C . HIS A 1 85 ? 16.609 4.163 -21.551 1.00 92.75 85 HIS A C 1
ATOM 616 O O . HIS A 1 85 ? 16.976 4.889 -22.468 1.00 92.75 85 HIS A O 1
ATOM 622 N N . ALA A 1 86 ? 16.364 2.860 -21.717 1.00 92.00 86 ALA A N 1
ATOM 623 C CA . ALA A 1 86 ? 16.527 2.174 -23.001 1.00 92.00 86 ALA A CA 1
ATOM 624 C C . ALA A 1 86 ? 15.689 2.845 -24.103 1.00 92.00 86 ALA A C 1
ATOM 626 O O . ALA A 1 86 ? 16.199 3.172 -25.174 1.00 92.00 86 ALA A O 1
ATOM 627 N N . ARG A 1 87 ? 14.425 3.181 -23.803 1.00 90.88 87 ARG A N 1
ATOM 628 C CA . ARG A 1 87 ? 13.541 3.906 -24.733 1.00 90.88 87 ARG A CA 1
ATOM 629 C C . ARG A 1 87 ? 14.037 5.314 -25.060 1.00 90.88 87 ARG A C 1
ATOM 631 O O . ARG A 1 87 ? 13.937 5.734 -26.208 1.00 90.88 87 ARG A O 1
ATOM 638 N N . ILE A 1 88 ? 14.545 6.050 -24.069 1.00 91.69 88 ILE A N 1
ATOM 639 C CA . ILE A 1 88 ? 15.101 7.400 -24.267 1.00 91.69 88 ILE A CA 1
ATOM 640 C C . ILE A 1 88 ? 16.381 7.343 -25.113 1.00 91.69 88 ILE A C 1
ATOM 642 O O . ILE A 1 88 ? 16.598 8.217 -25.950 1.00 91.69 88 ILE A O 1
ATOM 646 N N . LEU A 1 89 ? 17.214 6.322 -24.904 1.00 93.06 89 LEU A N 1
ATOM 647 C CA . LEU A 1 89 ? 18.476 6.111 -25.615 1.00 93.06 89 LEU A CA 1
ATOM 648 C C . LEU A 1 89 ? 18.288 5.476 -27.004 1.00 93.06 89 LEU A C 1
ATOM 650 O O . LEU A 1 89 ? 19.224 5.475 -27.800 1.00 93.06 89 LEU A O 1
ATOM 654 N N . GLY A 1 90 ? 17.085 4.986 -27.321 1.00 82.31 90 GLY A N 1
ATOM 655 C CA . GLY A 1 90 ? 16.773 4.342 -28.599 1.00 82.31 90 GLY A CA 1
ATOM 656 C C . GLY A 1 90 ? 17.283 2.903 -28.711 1.00 82.31 90 GLY A C 1
ATOM 657 O O . GLY A 1 90 ? 17.479 2.414 -29.823 1.00 82.31 90 GLY A O 1
ATOM 658 N N . GLU A 1 91 ? 17.509 2.226 -27.586 1.00 74.69 91 GLU A N 1
ATOM 659 C CA . GLU A 1 91 ? 17.905 0.817 -27.549 1.00 74.69 91 GLU A CA 1
ATOM 660 C C . GLU A 1 91 ? 16.681 -0.091 -27.800 1.00 74.69 91 GLU A C 1
ATOM 662 O O . GLU A 1 91 ? 15.584 0.203 -27.308 1.00 74.69 91 GLU A O 1
ATOM 667 N N . PRO A 1 92 ? 16.814 -1.177 -28.588 1.00 60.91 92 PRO A N 1
ATOM 668 C CA . PRO A 1 92 ? 15.720 -2.121 -28.798 1.00 60.91 92 PRO A CA 1
ATOM 669 C C . PRO A 1 92 ? 15.358 -2.829 -27.482 1.00 60.91 92 PRO A C 1
ATOM 671 O O . PRO A 1 92 ? 16.245 -3.246 -26.739 1.00 60.91 92 PRO A O 1
ATOM 674 N N . SER A 1 93 ? 14.049 -2.922 -27.216 1.00 61.91 93 SER A N 1
ATOM 675 C CA . SER A 1 93 ? 13.438 -3.517 -26.013 1.00 61.91 93 SER A CA 1
ATOM 676 C C . SER A 1 93 ? 13.646 -5.024 -25.902 1.00 61.91 93 SER A C 1
ATOM 678 O O . SER A 1 93 ? 13.610 -5.697 -26.959 1.00 61.91 93 SER A O 1
#